Protein AF-A0A351HX35-F1 (afdb_monomer_lite)

Structure (mmCIF, N/CA/C/O backbone):
data_AF-A0A351HX35-F1
#
_entry.id   AF-A0A351HX35-F1
#
loop_
_atom_site.group_PDB
_atom_site.id
_atom_site.type_symbol
_atom_site.label_atom_id
_atom_site.label_alt_id
_atom_site.label_comp_id
_atom_site.label_asym_id
_atom_site.label_entity_id
_atom_site.label_seq_id
_atom_site.pdbx_PDB_ins_code
_atom_site.Cartn_x
_atom_site.Cartn_y
_atom_site.Cartn_z
_atom_site.occupancy
_atom_site.B_iso_or_equiv
_atom_site.auth_seq_id
_atom_site.auth_comp_id
_atom_site.auth_asym_id
_atom_site.auth_atom_id
_atom_site.pdbx_PDB_model_num
ATOM 1 N N . MET A 1 1 ? 4.778 0.823 -25.248 1.00 73.12 1 MET A N 1
ATOM 2 C CA . MET A 1 1 ? 5.928 1.744 -25.411 1.00 73.12 1 MET A CA 1
ATOM 3 C C . MET A 1 1 ? 7.270 1.028 -25.235 1.00 73.12 1 MET A C 1
ATOM 5 O O . MET A 1 1 ? 8.019 0.997 -26.198 1.00 73.12 1 MET A O 1
ATOM 9 N N . MET A 1 2 ? 7.554 0.370 -24.099 1.00 76.44 2 MET A N 1
ATOM 10 C 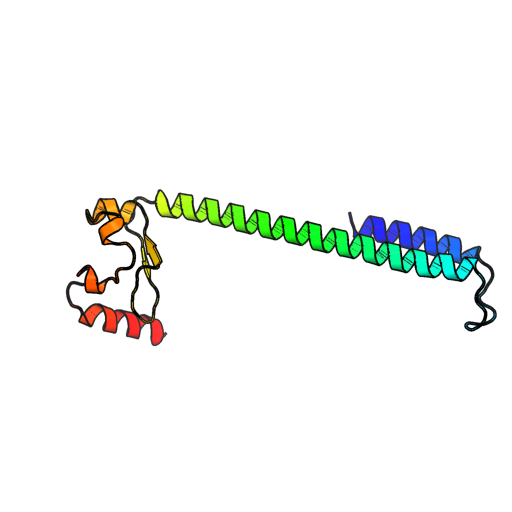CA . MET A 1 2 ? 8.819 -0.371 -23.884 1.00 76.44 2 MET A CA 1
ATOM 11 C C . MET A 1 2 ? 9.100 -1.453 -24.940 1.00 76.44 2 MET A C 1
ATOM 13 O O . MET A 1 2 ? 10.178 -1.472 -25.523 1.00 76.44 2 MET A O 1
ATOM 17 N N . TYR A 1 3 ? 8.114 -2.306 -25.239 1.00 80.50 3 TYR A N 1
ATOM 18 C CA . TYR A 1 3 ? 8.262 -3.337 -26.271 1.00 80.50 3 TYR A CA 1
ATOM 19 C C . TYR A 1 3 ? 8.566 -2.746 -27.653 1.00 80.50 3 TYR A C 1
ATOM 21 O O . TYR A 1 3 ? 9.386 -3.294 -28.371 1.00 80.50 3 TYR A O 1
ATOM 29 N N . ALA A 1 4 ? 7.997 -1.584 -27.993 1.00 84.19 4 ALA A N 1
ATOM 30 C CA . ALA A 1 4 ? 8.286 -0.911 -29.258 1.00 84.19 4 ALA A CA 1
ATOM 31 C C . ALA A 1 4 ? 9.738 -0.405 -29.317 1.00 84.19 4 ALA A C 1
ATOM 33 O O . ALA A 1 4 ? 10.414 -0.611 -30.319 1.00 84.19 4 ALA A O 1
ATOM 34 N N . VAL A 1 5 ? 10.247 0.184 -28.228 1.00 83.56 5 VAL A N 1
ATOM 35 C CA . VAL A 1 5 ? 11.653 0.618 -28.124 1.00 83.56 5 VAL A CA 1
ATOM 36 C C . VAL A 1 5 ? 12.605 -0.577 -28.248 1.00 83.56 5 VAL A C 1
ATOM 38 O O . VAL A 1 5 ? 13.587 -0.510 -28.986 1.00 83.56 5 VAL A O 1
ATOM 41 N N . MET A 1 6 ? 12.277 -1.696 -27.599 1.00 83.88 6 MET A N 1
ATOM 42 C CA . MET A 1 6 ? 13.040 -2.945 -27.690 1.00 83.88 6 MET A CA 1
ATOM 43 C C . MET A 1 6 ? 13.024 -3.547 -29.096 1.00 83.88 6 MET A C 1
ATOM 45 O O . MET A 1 6 ? 14.070 -3.967 -29.592 1.00 83.88 6 MET A O 1
ATOM 49 N N . SER A 1 7 ? 11.865 -3.567 -29.757 1.00 83.25 7 SER A N 1
ATOM 50 C CA . SER A 1 7 ? 11.720 -4.067 -31.126 1.00 83.25 7 SER A CA 1
ATOM 51 C C . SER A 1 7 ? 12.486 -3.210 -32.130 1.00 83.25 7 SER A C 1
ATOM 53 O O . SER A 1 7 ? 13.161 -3.759 -32.997 1.00 83.25 7 SER A O 1
ATOM 55 N N . VAL A 1 8 ? 12.451 -1.880 -31.988 1.00 86.88 8 VAL A N 1
ATOM 56 C CA . VAL A 1 8 ? 13.214 -0.956 -32.842 1.00 86.88 8 VAL A CA 1
ATOM 57 C C . VAL A 1 8 ? 14.719 -1.140 -32.636 1.00 86.88 8 VAL A C 1
ATOM 59 O O . VAL A 1 8 ? 15.449 -1.303 -33.612 1.00 86.88 8 VAL A O 1
ATOM 62 N N . PHE A 1 9 ? 15.190 -1.190 -31.386 1.00 85.81 9 PHE A N 1
ATOM 63 C CA . PHE A 1 9 ? 16.608 -1.407 -31.084 1.00 85.81 9 PHE A CA 1
ATOM 64 C C . PHE A 1 9 ? 17.103 -2.773 -31.584 1.00 85.81 9 PHE A C 1
ATOM 66 O O . PHE A 1 9 ? 18.150 -2.866 -32.225 1.00 85.81 9 PHE A O 1
ATOM 73 N N . SER A 1 10 ? 16.325 -3.834 -31.352 1.00 81.94 10 SER A N 1
ATOM 74 C CA . SER A 1 10 ? 16.653 -5.193 -31.801 1.00 81.94 10 SER A CA 1
ATOM 75 C C . SER A 1 10 ? 16.649 -5.316 -33.324 1.00 81.94 10 SER A C 1
ATOM 77 O O . SER A 1 10 ? 17.526 -5.974 -33.880 1.00 81.94 10 SER A O 1
ATOM 79 N N . GLY A 1 11 ? 15.707 -4.650 -34.000 1.00 85.62 11 GLY A N 1
ATOM 80 C CA . GLY A 1 11 ? 15.644 -4.580 -35.459 1.00 85.62 11 GLY A CA 1
ATOM 81 C C . GLY A 1 11 ? 16.842 -3.841 -36.054 1.00 85.62 11 GLY A C 1
ATOM 82 O O . GLY A 1 11 ? 17.495 -4.360 -36.957 1.00 85.62 11 GLY A O 1
ATOM 83 N N . PHE A 1 12 ? 17.203 -2.683 -35.494 1.00 85.44 12 PHE A N 1
ATOM 84 C CA . PHE A 1 12 ? 18.394 -1.940 -35.911 1.00 85.44 12 PHE A CA 1
ATOM 85 C C . PHE A 1 12 ? 19.673 -2.763 -35.717 1.00 85.44 12 PHE A C 1
ATOM 87 O O . PHE A 1 12 ? 20.502 -2.857 -36.622 1.00 85.44 12 PHE A O 1
ATOM 94 N N . ARG A 1 13 ? 19.807 -3.440 -34.570 1.00 82.12 13 ARG A N 1
ATOM 95 C CA . ARG A 1 13 ? 20.937 -4.335 -34.291 1.00 82.12 13 ARG A CA 1
ATOM 96 C C . ARG A 1 13 ? 21.001 -5.510 -35.270 1.00 82.12 13 ARG A C 1
ATOM 98 O O . ARG A 1 13 ? 22.091 -5.875 -35.696 1.00 82.12 13 ARG A O 1
ATOM 105 N N . ALA A 1 14 ? 19.862 -6.109 -35.618 1.00 82.62 14 ALA A N 1
ATOM 106 C CA . ALA A 1 14 ? 19.800 -7.217 -36.570 1.00 82.62 14 ALA A CA 1
ATOM 107 C C . ALA A 1 14 ? 20.251 -6.783 -37.972 1.00 82.62 14 ALA A C 1
ATOM 109 O O . ALA A 1 14 ? 21.058 -7.473 -38.588 1.00 82.62 14 ALA A O 1
ATOM 110 N N . ILE A 1 15 ? 19.806 -5.609 -38.433 1.00 84.94 15 ILE A N 1
ATOM 111 C CA . ILE A 1 15 ? 20.263 -5.010 -39.694 1.00 84.94 15 ILE A CA 1
ATOM 112 C C . ILE A 1 15 ? 21.773 -4.769 -39.640 1.00 84.94 15 ILE A C 1
ATOM 114 O O . ILE A 1 15 ? 22.499 -5.193 -40.531 1.00 84.94 15 ILE A O 1
ATOM 118 N N . PHE A 1 16 ? 22.268 -4.154 -38.568 1.00 77.56 16 PHE A N 1
ATOM 119 C CA . PHE A 1 16 ? 23.693 -3.888 -38.387 1.00 77.56 16 PHE A CA 1
ATOM 120 C C . PHE A 1 16 ? 24.547 -5.165 -38.376 1.00 77.56 16 PHE A C 1
ATOM 122 O O . PHE A 1 16 ? 25.630 -5.193 -38.958 1.00 77.56 16 PHE A O 1
ATOM 129 N N . ALA A 1 17 ? 24.048 -6.244 -37.768 1.00 75.81 17 ALA A N 1
ATOM 130 C CA . ALA A 1 17 ? 24.725 -7.535 -37.745 1.00 75.81 17 ALA A CA 1
ATOM 131 C C . ALA A 1 17 ? 24.881 -8.147 -39.150 1.00 75.81 17 ALA A C 1
ATOM 133 O O . ALA A 1 17 ? 25.908 -8.769 -39.412 1.00 75.81 17 ALA A O 1
ATOM 134 N N . LEU A 1 18 ? 23.925 -7.926 -40.064 1.00 80.06 18 LEU A N 1
ATOM 135 C CA . LEU A 1 18 ? 24.008 -8.400 -41.456 1.00 80.06 18 LEU A CA 1
ATOM 136 C C . LEU A 1 18 ? 25.134 -7.724 -42.252 1.00 80.06 18 LEU A C 1
ATOM 138 O O . LEU A 1 18 ? 25.690 -8.339 -43.157 1.00 80.06 18 LEU A O 1
ATOM 142 N N . PHE A 1 19 ? 25.475 -6.477 -41.916 1.00 78.00 19 PHE A N 1
ATOM 143 C CA . PHE A 1 19 ? 26.569 -5.733 -42.551 1.00 78.00 19 PHE A CA 1
ATOM 144 C C . PHE A 1 19 ? 27.914 -5.902 -41.832 1.00 78.00 19 PHE A C 1
ATOM 146 O O . PHE A 1 19 ? 28.950 -5.493 -42.355 1.00 78.00 19 PHE A O 1
ATOM 153 N N . SER A 1 20 ? 27.917 -6.491 -40.634 1.00 72.56 20 SER A N 1
ATOM 154 C CA . SER A 1 20 ? 29.143 -6.781 -39.893 1.00 72.56 20 SER A CA 1
ATOM 155 C C . SER A 1 20 ? 29.821 -8.046 -40.424 1.00 72.56 20 SER A C 1
ATOM 157 O O . SER A 1 20 ? 29.150 -9.006 -40.802 1.00 72.56 20 SER A O 1
ATOM 159 N N . ALA A 1 21 ? 31.159 -8.063 -40.450 1.00 74.38 21 ALA A N 1
ATOM 160 C CA . ALA A 1 21 ? 31.904 -9.241 -40.886 1.00 74.38 21 ALA A CA 1
ATOM 161 C C . ALA A 1 21 ? 31.516 -10.477 -40.041 1.00 74.38 21 ALA A C 1
ATOM 163 O O . ALA A 1 21 ? 31.391 -10.349 -38.814 1.00 74.38 21 ALA A O 1
ATOM 164 N N . PRO A 1 22 ? 31.348 -11.665 -40.660 1.00 71.44 22 PRO A N 1
ATOM 165 C CA . PRO A 1 22 ? 30.986 -12.880 -39.940 1.00 71.44 22 PRO A CA 1
ATOM 166 C C . PRO A 1 22 ? 31.991 -13.187 -38.829 1.00 71.44 22 PRO A C 1
ATOM 168 O O . PRO A 1 22 ? 33.192 -12.949 -38.972 1.00 71.44 22 PRO A O 1
ATOM 171 N N . ILE A 1 23 ? 31.510 -13.750 -37.721 1.00 68.75 23 ILE A N 1
ATOM 172 C CA . ILE A 1 23 ? 32.387 -14.228 -36.650 1.00 68.75 23 ILE A CA 1
ATOM 173 C C . ILE A 1 23 ? 33.097 -15.479 -37.170 1.00 68.75 23 ILE A C 1
ATOM 175 O O . ILE A 1 23 ? 32.507 -16.554 -37.227 1.00 68.75 23 ILE A O 1
ATOM 179 N N . SER A 1 24 ? 34.356 -15.330 -37.576 1.00 70.50 24 SER A N 1
ATOM 180 C CA . SER A 1 24 ? 35.186 -16.444 -38.040 1.00 70.50 24 SER A CA 1
ATOM 181 C C . SER A 1 24 ? 35.619 -17.361 -36.894 1.00 70.50 24 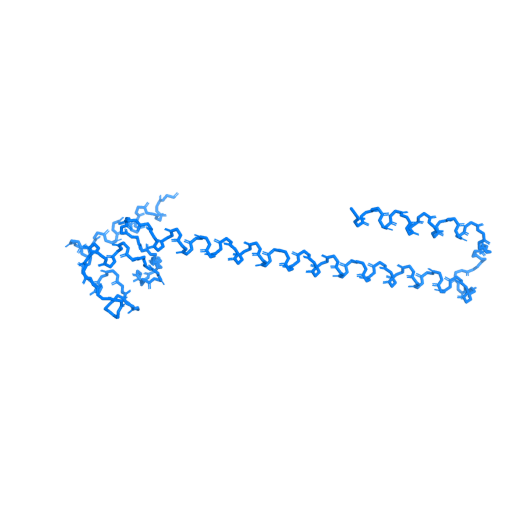SER A C 1
ATOM 183 O O . SER A 1 24 ? 35.755 -18.563 -37.095 1.00 70.50 24 SER A O 1
ATOM 185 N N . ASN A 1 25 ? 35.808 -16.807 -35.691 1.00 74.56 25 ASN A N 1
ATOM 186 C CA . ASN A 1 25 ? 36.123 -17.552 -34.475 1.00 74.56 25 ASN A CA 1
ATOM 187 C C . ASN A 1 25 ? 35.578 -16.834 -33.236 1.00 74.56 25 ASN A C 1
ATOM 189 O O . ASN A 1 25 ? 35.840 -15.649 -33.029 1.00 74.56 25 ASN A O 1
ATOM 193 N N . ALA A 1 26 ? 34.873 -17.567 -32.370 1.00 70.75 26 ALA A N 1
ATOM 194 C CA . ALA A 1 26 ? 34.301 -17.019 -31.135 1.00 70.75 26 ALA A CA 1
ATOM 195 C C . ALA A 1 26 ? 35.368 -16.530 -30.134 1.00 70.75 26 ALA A C 1
ATOM 197 O O . ALA A 1 26 ? 35.088 -15.676 -29.298 1.00 70.75 26 ALA A O 1
ATOM 198 N N . LEU A 1 27 ? 36.593 -17.056 -30.238 1.00 74.81 27 LEU A N 1
ATOM 199 C CA . LEU A 1 27 ? 37.727 -16.722 -29.370 1.00 74.81 27 LEU A CA 1
ATOM 200 C C . LEU A 1 27 ? 38.552 -15.524 -29.873 1.00 74.81 27 LEU A C 1
ATOM 202 O O . LEU A 1 27 ? 39.424 -15.050 -29.152 1.00 74.81 27 LEU A O 1
ATOM 206 N N . THR A 1 28 ? 38.286 -15.014 -31.081 1.00 81.38 28 THR A N 1
ATOM 207 C CA . THR A 1 28 ? 38.993 -13.853 -31.655 1.00 81.38 28 THR A CA 1
ATOM 208 C C . THR A 1 28 ? 38.013 -12.823 -32.228 1.00 81.38 28 THR A C 1
ATOM 210 O O . THR A 1 28 ? 38.040 -12.548 -33.432 1.00 81.38 28 THR A O 1
ATOM 213 N N . PRO A 1 29 ? 37.106 -12.265 -31.403 1.00 79.00 29 PRO A N 1
ATOM 214 C CA . PRO A 1 29 ? 36.172 -11.253 -31.870 1.00 79.00 29 PRO A CA 1
ATOM 215 C C . PRO A 1 29 ? 36.900 -9.953 -32.224 1.00 79.00 29 PRO A C 1
ATOM 217 O O . PRO A 1 29 ? 37.875 -9.554 -31.584 1.00 79.00 29 PRO A O 1
ATOM 220 N N . THR A 1 30 ? 36.388 -9.250 -33.229 1.00 83.94 30 THR A N 1
ATOM 221 C CA . THR A 1 30 ? 36.849 -7.892 -33.539 1.00 83.94 30 THR A CA 1
ATOM 222 C C . THR A 1 30 ? 36.346 -6.904 -32.489 1.00 83.94 30 THR A C 1
ATOM 224 O O . THR A 1 30 ? 35.274 -7.082 -31.908 1.00 83.94 30 THR A O 1
ATOM 227 N N . ILE A 1 31 ? 37.079 -5.806 -32.287 1.00 82.31 31 ILE A N 1
ATOM 228 C CA . ILE A 1 31 ? 36.680 -4.715 -31.380 1.00 82.31 31 ILE A CA 1
ATOM 229 C C . ILE A 1 31 ? 35.245 -4.247 -31.677 1.00 82.31 31 ILE A C 1
ATOM 231 O O . ILE A 1 31 ? 34.445 -4.046 -30.767 1.00 82.31 31 ILE A O 1
ATOM 235 N N . PHE A 1 32 ? 34.887 -4.159 -32.957 1.00 78.31 32 PHE A N 1
ATOM 236 C CA . PHE A 1 32 ? 33.551 -3.780 -33.407 1.00 78.31 32 PHE A CA 1
ATOM 237 C C . PHE A 1 32 ? 32.449 -4.749 -32.944 1.00 78.31 32 PHE A C 1
ATOM 239 O O . PHE A 1 32 ? 31.395 -4.314 -32.481 1.00 78.31 32 PHE A O 1
ATOM 246 N N . GLN A 1 33 ? 32.701 -6.059 -33.012 1.00 78.19 33 GLN A N 1
ATOM 247 C CA . GLN A 1 33 ? 31.774 -7.079 -32.514 1.00 78.19 33 GLN A CA 1
ATOM 248 C C . GLN A 1 33 ? 31.623 -6.983 -30.991 1.00 78.19 33 GLN A C 1
ATOM 250 O O . GLN A 1 33 ? 30.498 -6.997 -30.497 1.00 78.19 33 GLN A O 1
ATOM 255 N N . ILE A 1 34 ? 32.725 -6.799 -30.252 1.00 83.12 34 ILE A N 1
ATOM 256 C CA . ILE A 1 34 ? 32.693 -6.620 -28.790 1.00 83.12 34 ILE A CA 1
ATOM 257 C C . ILE A 1 34 ? 31.816 -5.419 -28.413 1.00 83.12 34 ILE A C 1
ATOM 259 O O . ILE A 1 34 ? 30.930 -5.550 -27.570 1.00 83.12 34 ILE A O 1
ATOM 263 N N . PHE A 1 35 ? 32.006 -4.266 -29.061 1.00 82.69 35 PHE A N 1
ATOM 264 C CA . PHE A 1 35 ? 31.180 -3.081 -28.808 1.00 82.69 35 PHE A CA 1
ATOM 265 C C . PHE A 1 35 ? 29.705 -3.306 -29.151 1.00 82.69 35 PHE A C 1
ATOM 267 O O . PHE A 1 35 ? 28.835 -2.903 -28.380 1.00 82.69 35 PHE A O 1
ATOM 274 N N . SER A 1 36 ? 29.411 -3.976 -30.269 1.00 79.31 36 SER A N 1
ATOM 275 C CA . SER A 1 36 ? 28.035 -4.281 -30.674 1.00 79.31 36 SER A CA 1
ATOM 276 C C . SER A 1 36 ? 27.316 -5.180 -29.658 1.00 79.31 36 SER A C 1
ATOM 278 O O . SER A 1 36 ? 26.168 -4.908 -29.296 1.00 79.31 36 SER A O 1
ATOM 280 N N . PHE A 1 37 ? 27.992 -6.213 -29.143 1.00 80.88 37 PHE A N 1
ATOM 281 C CA . PHE A 1 37 ? 27.427 -7.098 -28.123 1.00 80.88 37 PHE A CA 1
ATOM 282 C C . PHE A 1 37 ? 27.276 -6.391 -26.775 1.00 80.88 37 PHE A C 1
ATOM 284 O O . PHE A 1 37 ? 26.172 -6.338 -26.233 1.00 80.88 37 PHE A O 1
ATOM 291 N N . SER A 1 38 ? 28.349 -5.795 -26.254 1.00 86.50 38 SER A N 1
ATOM 292 C CA . SER A 1 38 ? 28.339 -5.130 -24.945 1.00 86.50 38 SER A CA 1
ATOM 293 C C . SER A 1 38 ? 27.367 -3.951 -24.901 1.00 86.50 38 SER A C 1
ATOM 295 O O . SER A 1 38 ? 26.640 -3.792 -23.923 1.00 86.50 38 SER A O 1
ATOM 297 N N . GLY A 1 39 ? 27.277 -3.164 -25.977 1.00 84.12 39 GLY A N 1
ATOM 298 C CA . GLY A 1 39 ? 26.317 -2.066 -26.083 1.00 84.12 39 GLY A CA 1
ATOM 299 C C . GLY A 1 39 ? 24.865 -2.545 -26.012 1.00 84.12 39 GLY A C 1
ATOM 300 O O . GLY A 1 39 ? 24.047 -1.924 -25.337 1.00 84.12 39 GLY A O 1
ATOM 301 N N . ALA A 1 40 ? 24.548 -3.686 -26.634 1.00 82.25 40 ALA A N 1
ATOM 302 C CA . ALA A 1 40 ? 23.216 -4.280 -26.549 1.00 82.25 40 ALA A CA 1
ATOM 303 C C . ALA A 1 40 ? 22.880 -4.772 -25.136 1.00 82.25 40 ALA A C 1
ATOM 305 O O . ALA A 1 40 ? 21.752 -4.574 -24.681 1.00 82.25 40 ALA A O 1
ATOM 306 N N . PHE A 1 41 ? 23.840 -5.365 -24.425 1.00 87.44 41 PHE A N 1
ATOM 307 C CA . PHE A 1 41 ? 23.651 -5.745 -23.023 1.00 87.44 41 PHE A CA 1
ATOM 308 C C . PHE A 1 41 ? 23.412 -4.523 -22.135 1.00 87.44 41 PHE A C 1
ATOM 310 O O . PHE A 1 41 ? 22.435 -4.499 -21.389 1.00 87.44 41 PHE A O 1
ATOM 317 N N . ILE A 1 42 ? 24.243 -3.485 -22.262 1.00 90.81 42 ILE A N 1
ATOM 318 C CA . ILE A 1 42 ? 24.109 -2.244 -21.486 1.00 90.81 42 ILE A CA 1
ATOM 319 C C . ILE A 1 42 ? 22.750 -1.590 -21.745 1.00 90.81 42 ILE A C 1
ATOM 321 O O . ILE A 1 42 ? 22.049 -1.235 -20.800 1.00 90.81 42 ILE A O 1
ATOM 325 N N . PHE A 1 43 ? 22.341 -1.483 -23.011 1.00 88.25 43 PHE A N 1
ATOM 326 C CA . PHE A 1 43 ? 21.041 -0.923 -23.371 1.00 88.25 43 PHE A CA 1
ATOM 327 C C . PHE A 1 43 ? 19.883 -1.702 -22.734 1.00 88.25 43 PHE A C 1
ATOM 329 O O . PHE A 1 43 ? 18.989 -1.101 -22.135 1.00 88.25 43 PHE A O 1
ATOM 336 N N . ASN A 1 44 ? 19.918 -3.038 -22.806 1.00 86.81 44 ASN A N 1
ATOM 337 C CA . ASN A 1 44 ? 18.896 -3.878 -22.183 1.00 86.81 44 ASN A CA 1
ATOM 338 C C . ASN A 1 44 ? 18.842 -3.689 -20.664 1.00 86.81 44 ASN A C 1
ATOM 340 O O . ASN A 1 44 ? 17.748 -3.579 -20.109 1.00 86.81 44 ASN A O 1
ATOM 344 N N . ILE A 1 45 ? 20.000 -3.611 -20.001 1.00 91.94 45 ILE A N 1
ATOM 345 C CA . ILE A 1 45 ? 20.084 -3.386 -18.553 1.00 91.94 45 ILE A CA 1
ATOM 346 C C . ILE A 1 45 ? 19.463 -2.037 -18.186 1.00 91.94 45 ILE A C 1
ATOM 348 O O . ILE A 1 45 ? 18.612 -1.993 -17.301 1.00 91.94 45 ILE A O 1
ATOM 352 N N . ILE A 1 46 ? 19.830 -0.959 -18.888 1.00 92.62 46 ILE A N 1
ATOM 353 C CA . ILE A 1 46 ? 19.308 0.389 -18.621 1.00 92.62 46 ILE A CA 1
ATOM 354 C C . ILE A 1 46 ? 17.788 0.407 -18.757 1.00 92.62 46 ILE A C 1
ATOM 356 O O . ILE A 1 46 ? 17.096 0.815 -17.828 1.00 92.62 46 ILE A O 1
ATOM 360 N N . VAL A 1 47 ? 17.255 -0.075 -19.881 1.00 89.75 47 VAL A N 1
ATOM 361 C CA . VAL A 1 47 ? 15.806 -0.042 -20.119 1.00 89.75 47 VAL A CA 1
ATOM 362 C C . VAL A 1 47 ? 15.057 -0.901 -19.104 1.00 89.75 47 VAL A C 1
ATOM 364 O O . VAL A 1 47 ? 14.025 -0.473 -18.589 1.00 89.75 47 VAL A O 1
ATOM 367 N N . THR A 1 48 ? 15.579 -2.088 -18.786 1.00 91.25 48 THR A N 1
ATOM 368 C CA . THR A 1 48 ? 14.969 -2.972 -17.785 1.00 91.25 48 THR A CA 1
ATOM 369 C C . THR A 1 48 ? 14.949 -2.300 -16.417 1.00 91.25 48 THR A C 1
ATOM 371 O O . THR A 1 48 ? 13.912 -2.278 -15.758 1.00 91.25 48 THR A O 1
ATOM 374 N N . PHE A 1 49 ? 16.060 -1.690 -16.006 1.00 94.81 49 PHE A N 1
ATOM 375 C CA . PHE A 1 49 ? 16.155 -1.009 -14.721 1.00 94.81 49 PHE A CA 1
ATOM 376 C C . PHE A 1 49 ? 15.222 0.205 -14.645 1.00 94.81 49 PHE A C 1
ATOM 378 O O . PHE A 1 49 ? 14.458 0.333 -13.690 1.00 94.81 49 PHE A O 1
ATOM 385 N N . THR A 1 50 ? 15.203 1.055 -15.677 1.00 93.12 50 THR A N 1
ATOM 386 C CA . THR A 1 50 ? 14.276 2.193 -15.758 1.00 93.12 50 THR A CA 1
ATOM 387 C C . THR A 1 50 ? 12.823 1.735 -15.684 1.00 93.12 50 THR A C 1
ATOM 389 O O . THR A 1 50 ? 12.017 2.356 -14.993 1.00 93.12 50 THR A O 1
ATOM 392 N N . PHE A 1 51 ? 12.477 0.634 -16.353 1.00 90.44 51 PHE A N 1
ATOM 393 C CA . PHE A 1 51 ? 11.131 0.077 -16.290 1.00 90.44 51 PHE A CA 1
ATOM 394 C C . PHE A 1 51 ? 10.777 -0.413 -14.886 1.00 90.44 51 PHE A C 1
ATOM 396 O O . PHE A 1 51 ? 9.690 -0.106 -14.400 1.00 90.44 51 PHE A O 1
ATOM 403 N N . ILE A 1 52 ? 11.678 -1.138 -14.221 1.00 95.25 52 ILE A N 1
ATOM 404 C CA . ILE A 1 52 ? 11.459 -1.614 -12.850 1.00 95.25 52 ILE A CA 1
ATOM 405 C C . ILE A 1 52 ? 11.209 -0.430 -11.914 1.00 95.25 52 ILE A C 1
ATOM 407 O O . ILE A 1 52 ? 10.196 -0.418 -11.219 1.00 95.25 52 ILE A O 1
ATOM 411 N N . VAL A 1 53 ? 12.078 0.585 -11.946 1.00 96.19 53 VAL A N 1
ATOM 412 C CA . VAL A 1 53 ? 11.940 1.784 -11.104 1.00 96.19 53 VAL A CA 1
ATOM 413 C C . VAL A 1 53 ? 10.620 2.498 -11.390 1.00 96.19 53 VAL A C 1
ATOM 415 O O . VAL A 1 53 ? 9.865 2.778 -10.467 1.00 96.19 53 VAL A O 1
ATOM 418 N N . MET A 1 54 ? 10.281 2.721 -12.661 1.00 94.44 54 MET A N 1
ATOM 419 C CA . MET A 1 54 ? 9.033 3.387 -13.043 1.00 94.44 54 MET A CA 1
ATOM 420 C C . MET A 1 54 ? 7.786 2.634 -12.554 1.00 94.44 54 MET A C 1
ATOM 422 O O . MET A 1 54 ? 6.845 3.260 -12.067 1.00 94.44 54 MET A O 1
ATOM 426 N N . ASN A 1 55 ? 7.758 1.302 -12.664 1.00 94.31 55 ASN A N 1
ATOM 427 C CA . ASN A 1 55 ? 6.639 0.517 -12.137 1.00 94.31 55 ASN A CA 1
ATOM 428 C C . ASN A 1 55 ? 6.599 0.549 -10.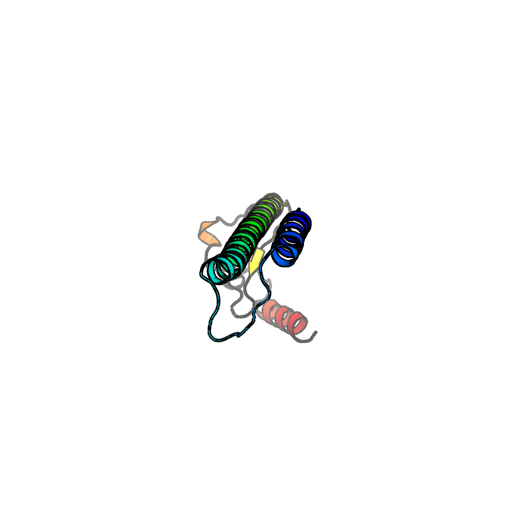611 1.00 94.31 55 ASN A C 1
ATOM 430 O O . ASN A 1 55 ? 5.514 0.647 -10.048 1.00 94.31 55 ASN A O 1
ATOM 434 N N . ASN A 1 56 ? 7.753 0.490 -9.946 1.00 95.50 56 ASN A N 1
ATOM 435 C CA . ASN A 1 56 ? 7.828 0.561 -8.492 1.00 95.50 56 ASN A CA 1
ATOM 436 C C . ASN A 1 56 ? 7.284 1.890 -7.953 1.00 95.50 56 ASN A C 1
ATOM 438 O O . ASN A 1 56 ? 6.475 1.893 -7.026 1.00 95.50 56 ASN A O 1
ATOM 442 N N . GLU A 1 57 ? 7.668 3.008 -8.571 1.00 96.62 57 GLU A N 1
ATOM 443 C CA . GLU A 1 57 ? 7.149 4.335 -8.230 1.00 96.62 57 GLU A CA 1
ATOM 444 C C . GLU A 1 57 ? 5.638 4.421 -8.453 1.00 96.62 57 GLU A C 1
ATOM 446 O O . GLU A 1 57 ? 4.911 4.920 -7.596 1.00 96.62 57 GLU A O 1
ATOM 451 N N . ARG A 1 58 ? 5.141 3.874 -9.570 1.00 96.19 58 ARG A N 1
ATOM 452 C CA . ARG A 1 58 ? 3.704 3.850 -9.858 1.00 96.19 58 ARG A CA 1
ATOM 453 C C . ARG A 1 58 ? 2.925 3.020 -8.839 1.00 96.19 58 ARG A C 1
ATOM 455 O O . ARG A 1 58 ? 1.946 3.514 -8.298 1.00 96.19 58 ARG A O 1
ATOM 462 N N . MET A 1 59 ? 3.378 1.803 -8.535 1.00 96.19 59 MET A N 1
ATOM 463 C CA . MET A 1 59 ? 2.749 0.952 -7.516 1.00 96.19 59 MET A CA 1
ATOM 464 C C . MET A 1 59 ? 2.761 1.630 -6.143 1.00 96.19 59 MET A C 1
ATOM 466 O O . MET A 1 59 ? 1.761 1.606 -5.432 1.00 96.19 59 MET A O 1
ATOM 470 N N . SER A 1 60 ? 3.869 2.282 -5.786 1.00 96.44 60 SER A N 1
ATOM 471 C CA . SER A 1 60 ? 3.987 3.019 -4.525 1.00 96.44 60 SER A CA 1
ATOM 472 C C . SER A 1 60 ? 3.036 4.218 -4.471 1.00 96.44 60 SER A C 1
ATOM 474 O O . SER A 1 60 ? 2.429 4.477 -3.431 1.00 96.44 60 SER A O 1
ATOM 476 N N . ALA A 1 61 ? 2.874 4.941 -5.583 1.00 96.81 61 ALA A N 1
ATOM 477 C CA . ALA A 1 61 ? 1.923 6.041 -5.694 1.00 96.81 61 ALA A CA 1
ATOM 478 C C . ALA A 1 61 ? 0.470 5.553 -5.598 1.00 96.81 61 ALA A C 1
ATOM 480 O O . ALA A 1 61 ? -0.299 6.126 -4.830 1.00 96.81 61 ALA A O 1
ATOM 481 N N . ASP A 1 62 ? 0.121 4.470 -6.295 1.00 96.62 62 ASP A N 1
ATOM 482 C CA . ASP A 1 62 ? -1.221 3.878 -6.261 1.00 96.62 62 ASP A CA 1
ATOM 483 C C . ASP A 1 62 ? -1.575 3.397 -4.841 1.00 96.62 62 ASP A C 1
ATOM 485 O O . ASP A 1 62 ? -2.661 3.692 -4.341 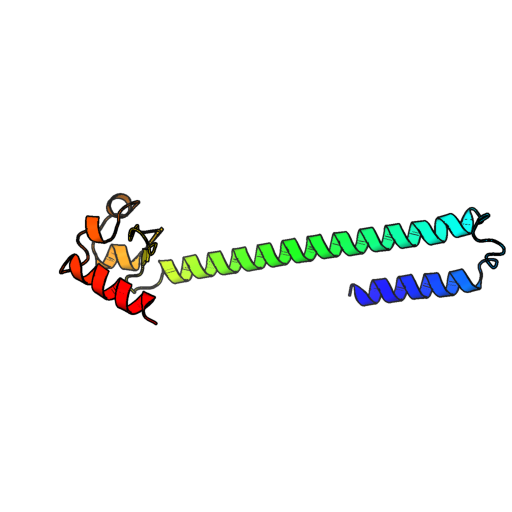1.00 96.62 62 ASP A O 1
ATOM 489 N N . ILE A 1 63 ? -0.640 2.735 -4.142 1.00 97.06 63 ILE A N 1
ATOM 490 C CA . ILE A 1 63 ? -0.806 2.331 -2.734 1.00 97.06 63 ILE A CA 1
ATOM 491 C C . ILE A 1 63 ? -1.022 3.551 -1.837 1.00 97.06 63 ILE A C 1
ATOM 493 O O . ILE A 1 63 ? -1.899 3.531 -0.973 1.00 97.06 63 ILE A O 1
ATOM 497 N N . ARG A 1 64 ? -0.235 4.618 -2.026 1.00 96.62 64 ARG A N 1
ATOM 498 C CA . ARG A 1 64 ? -0.370 5.848 -1.239 1.00 96.62 64 ARG A CA 1
ATOM 499 C C . ARG A 1 64 ? -1.743 6.483 -1.442 1.00 96.62 64 ARG A C 1
ATOM 501 O O . ARG A 1 64 ? -2.420 6.760 -0.459 1.00 96.62 64 ARG A O 1
ATOM 508 N N . THR A 1 65 ? -2.180 6.652 -2.687 1.00 97.38 65 THR A N 1
ATOM 509 C CA . THR A 1 65 ? -3.495 7.224 -2.997 1.00 97.38 65 THR A CA 1
ATOM 510 C C . THR A 1 65 ? -4.631 6.354 -2.462 1.00 97.38 65 THR A C 1
ATOM 512 O O . THR A 1 65 ? -5.564 6.882 -1.863 1.00 97.38 65 THR A O 1
ATOM 515 N N . ALA A 1 66 ? -4.546 5.029 -2.601 1.00 97.00 66 ALA A N 1
ATOM 516 C CA . ALA A 1 66 ? -5.541 4.120 -2.036 1.00 97.00 66 ALA A CA 1
ATOM 517 C C . ALA A 1 66 ? -5.599 4.213 -0.503 1.00 97.00 66 ALA A C 1
ATOM 519 O O . ALA A 1 66 ? -6.686 4.226 0.071 1.00 97.00 66 ALA A O 1
ATOM 520 N N . LYS A 1 67 ? -4.443 4.329 0.165 1.00 96.31 67 LYS A N 1
ATOM 521 C CA . LYS A 1 67 ? -4.368 4.530 1.616 1.00 96.31 67 LYS A CA 1
ATOM 522 C C . LYS A 1 67 ? -5.008 5.853 2.035 1.00 96.31 67 LYS A C 1
ATOM 524 O O . LYS A 1 67 ? -5.810 5.855 2.960 1.00 96.31 67 LYS A O 1
ATOM 529 N N . GLU A 1 68 ? -4.689 6.951 1.357 1.00 96.62 68 GLU A N 1
ATOM 530 C CA . GLU A 1 68 ? -5.266 8.272 1.644 1.00 96.62 68 GLU A CA 1
ATOM 531 C C . GLU A 1 68 ? -6.789 8.268 1.458 1.00 96.62 68 GLU A C 1
ATOM 533 O O . GLU A 1 68 ? -7.522 8.760 2.314 1.00 96.62 68 GLU A O 1
ATOM 538 N N . GLN A 1 69 ? -7.282 7.657 0.378 1.00 96.81 69 GLN A N 1
ATOM 539 C CA . GLN A 1 69 ? -8.717 7.502 0.136 1.00 96.81 69 GLN A CA 1
ATOM 540 C C . GLN A 1 69 ? -9.383 6.636 1.206 1.00 96.81 69 GLN A C 1
ATOM 542 O O . GLN A 1 69 ? -10.441 7.003 1.715 1.00 96.81 69 GLN A O 1
ATOM 547 N N . PHE A 1 70 ? -8.762 5.515 1.583 1.00 95.25 70 PHE A N 1
ATOM 548 C CA . PHE A 1 70 ? -9.249 4.677 2.673 1.00 95.25 70 PHE A CA 1
ATOM 549 C C . PHE A 1 70 ? -9.308 5.455 3.990 1.00 95.25 70 PHE A C 1
ATOM 551 O O . PHE A 1 70 ? -10.340 5.435 4.648 1.00 95.25 70 PHE A O 1
ATOM 558 N N . GLU A 1 71 ? -8.246 6.172 4.364 1.00 94.06 71 GLU A N 1
ATOM 559 C CA . GLU A 1 71 ? -8.204 6.966 5.597 1.00 94.06 71 GLU A CA 1
ATOM 560 C C . GLU A 1 71 ? -9.269 8.065 5.600 1.00 94.06 71 GLU A C 1
ATOM 562 O O . GLU A 1 71 ? -9.903 8.292 6.630 1.00 94.06 71 GLU A O 1
ATOM 567 N N . GLN A 1 72 ? -9.513 8.718 4.463 1.00 94.44 72 GLN A N 1
ATOM 568 C CA . GLN A 1 72 ? -10.583 9.706 4.332 1.00 94.44 72 GLN A CA 1
ATOM 569 C C . GLN A 1 72 ? -11.962 9.070 4.503 1.00 94.44 72 GLN A C 1
ATOM 571 O O . GLN A 1 72 ? -12.737 9.526 5.338 1.00 94.44 72 GLN A O 1
ATOM 576 N N . ILE A 1 73 ? -12.262 8.006 3.752 1.00 95.31 73 ILE A N 1
ATOM 577 C CA . ILE A 1 73 ? -13.560 7.319 3.814 1.00 95.31 73 ILE A CA 1
ATOM 578 C C . ILE A 1 73 ? -13.797 6.762 5.219 1.00 95.31 73 ILE A C 1
ATOM 580 O O . ILE A 1 73 ? -14.862 6.968 5.792 1.00 95.31 73 ILE A O 1
ATOM 584 N N . PHE A 1 74 ? -12.795 6.100 5.797 1.00 95.19 74 PHE A N 1
ATOM 585 C CA . PHE A 1 74 ? -12.866 5.533 7.136 1.00 95.19 74 PHE A CA 1
ATOM 586 C C . PHE A 1 74 ? -13.149 6.616 8.182 1.00 95.19 74 PHE A C 1
ATOM 588 O O . PHE A 1 74 ? -14.082 6.460 8.967 1.00 95.19 74 PHE A O 1
ATOM 595 N N . ASN A 1 75 ? -12.407 7.733 8.160 1.00 93.56 75 ASN A N 1
ATOM 596 C CA . ASN A 1 75 ? -12.561 8.815 9.138 1.00 93.56 75 ASN A CA 1
ATOM 597 C C . ASN A 1 75 ? -13.840 9.638 8.971 1.00 93.56 75 ASN A C 1
ATOM 599 O O . ASN A 1 75 ? -14.367 10.116 9.972 1.00 93.56 75 ASN A O 1
ATOM 603 N N . LEU A 1 76 ? -14.320 9.820 7.739 1.00 91.00 76 LEU A N 1
ATOM 604 C CA . LEU A 1 76 ? -15.527 10.596 7.439 1.00 91.00 76 LEU A CA 1
ATOM 605 C C . LEU A 1 76 ? -16.810 9.760 7.494 1.00 91.00 76 LEU A C 1
ATOM 607 O O . LEU A 1 76 ? -17.899 10.333 7.458 1.00 91.00 76 LEU A O 1
ATOM 611 N N . SER A 1 77 ? -16.700 8.431 7.574 1.00 92.88 77 SER A N 1
ATOM 612 C CA . SER A 1 77 ? -17.862 7.565 7.749 1.00 92.88 77 SER A CA 1
ATOM 613 C C . SER A 1 77 ? -18.606 7.926 9.045 1.00 92.88 77 SER A C 1
ATOM 615 O O . SER A 1 77 ? -17.967 8.031 10.099 1.00 92.88 77 SER A O 1
ATOM 617 N N . PRO A 1 78 ? -19.940 8.110 8.997 1.00 89.38 78 PRO A N 1
ATOM 618 C CA . PRO A 1 78 ? -20.738 8.415 10.182 1.00 89.38 78 PRO A CA 1
ATOM 619 C C . PRO A 1 78 ? -20.847 7.222 11.143 1.00 89.38 78 PRO A C 1
ATOM 621 O O . PRO A 1 78 ? -21.138 7.416 12.321 1.00 89.38 78 PRO A O 1
ATOM 624 N N . ASP A 1 79 ? -20.600 6.003 10.659 1.00 94.50 79 ASP A N 1
ATOM 625 C CA . ASP A 1 79 ? -20.702 4.787 11.459 1.00 94.50 79 ASP A CA 1
ATOM 626 C C . ASP A 1 79 ? -19.505 4.634 12.400 1.00 94.50 79 ASP A C 1
ATOM 628 O O . ASP A 1 79 ? -18.348 4.837 12.015 1.00 94.50 79 ASP A O 1
ATOM 632 N N . ALA A 1 80 ? -19.770 4.203 13.633 1.00 94.19 80 ALA A N 1
ATOM 633 C CA . ALA A 1 80 ? -18.731 3.893 14.604 1.00 94.19 80 ALA A CA 1
ATOM 634 C C . ALA A 1 80 ? -17.919 2.672 14.151 1.00 94.19 80 ALA A C 1
ATOM 636 O O . ALA A 1 80 ? -18.412 1.546 14.175 1.00 94.19 80 ALA A O 1
ATOM 637 N N . SER A 1 81 ? -16.668 2.896 13.741 1.00 94.19 81 SER A N 1
ATOM 638 C CA . SER A 1 81 ? -15.788 1.845 13.225 1.00 94.19 81 SER A CA 1
ATOM 639 C C . SER A 1 81 ? -14.421 1.867 13.899 1.00 94.19 81 SER A C 1
ATOM 641 O O . SER A 1 81 ? -13.792 2.913 14.068 1.00 94.19 81 SER A O 1
ATOM 643 N N . LEU A 1 82 ? -13.931 0.679 14.240 1.00 94.50 82 LEU A N 1
ATOM 644 C CA . LEU A 1 82 ? -12.611 0.461 14.819 1.00 94.50 82 LEU A CA 1
ATOM 645 C C . LEU A 1 82 ? -11.993 -0.822 14.266 1.00 94.50 82 LEU A C 1
ATOM 647 O O . LEU A 1 82 ? -12.691 -1.730 13.820 1.00 94.50 82 LEU A O 1
ATOM 651 N N . ILE A 1 83 ? -10.670 -0.893 14.306 1.00 94.00 83 ILE A N 1
ATOM 652 C CA . ILE A 1 83 ? -9.875 -2.040 13.886 1.00 94.00 83 ILE A CA 1
ATOM 653 C C . ILE A 1 83 ? -9.084 -2.498 15.101 1.00 94.00 83 ILE A C 1
ATOM 655 O O . ILE A 1 83 ? -8.328 -1.720 15.681 1.00 94.00 83 ILE A O 1
ATOM 659 N N . THR A 1 84 ? -9.225 -3.766 15.473 1.00 93.25 84 THR A N 1
ATOM 660 C CA . THR A 1 84 ? -8.469 -4.385 16.567 1.00 93.25 84 THR A CA 1
ATOM 661 C C . THR A 1 84 ? -7.618 -5.527 16.057 1.00 93.25 84 THR A C 1
ATOM 663 O O . THR A 1 84 ? -7.977 -6.193 15.086 1.00 93.25 84 THR A O 1
ATOM 666 N N . ASN A 1 85 ? -6.516 -5.817 16.743 1.00 91.62 85 ASN A N 1
ATOM 667 C CA . ASN A 1 85 ? -5.841 -7.086 16.512 1.00 91.62 85 ASN A CA 1
ATOM 668 C C . ASN A 1 85 ? -6.672 -8.248 17.089 1.00 91.62 85 ASN A C 1
ATOM 670 O O . ASN A 1 85 ? -7.427 -8.092 18.052 1.00 91.62 85 ASN A O 1
ATOM 674 N N . LEU A 1 86 ? -6.514 -9.433 16.505 1.00 89.25 86 LEU A N 1
ATOM 675 C CA . LEU A 1 86 ? -7.199 -10.633 16.979 1.00 89.25 86 LEU A CA 1
ATOM 676 C C . LEU A 1 86 ? -6.671 -11.126 18.347 1.00 89.25 86 LEU A C 1
ATOM 678 O O . LEU A 1 86 ? -7.493 -11.377 19.230 1.00 89.25 86 LEU A O 1
ATOM 682 N N . PRO A 1 87 ? -5.341 -11.226 18.590 1.00 87.00 87 PRO A N 1
ATOM 683 C CA . PRO A 1 87 ? -4.825 -11.914 19.776 1.00 87.00 87 PRO A CA 1
ATOM 684 C C . PRO A 1 87 ? -5.241 -11.269 21.101 1.00 87.00 87 PRO A C 1
ATOM 686 O O . PRO A 1 87 ? -5.805 -11.938 21.965 1.00 87.00 87 PRO A O 1
ATOM 689 N N . ASN A 1 88 ? -5.009 -9.963 21.265 1.00 86.06 88 ASN A N 1
ATOM 690 C CA . ASN A 1 88 ? -5.254 -9.267 22.532 1.00 86.06 88 ASN A CA 1
ATOM 691 C C . ASN A 1 88 ? -6.363 -8.207 22.450 1.00 86.06 88 ASN A C 1
ATOM 693 O O . ASN A 1 88 ? -6.677 -7.580 23.456 1.00 86.06 88 ASN A O 1
ATOM 697 N N . GLY A 1 89 ? -7.008 -8.037 21.289 1.00 90.00 89 GLY A N 1
ATOM 698 C CA . GLY A 1 89 ? -8.112 -7.090 21.129 1.00 90.00 89 GLY A CA 1
ATOM 699 C C . GLY A 1 89 ? -7.681 -5.634 21.289 1.00 90.00 89 GLY A C 1
ATOM 700 O O . GLY A 1 89 ? -8.528 -4.786 21.573 1.00 90.00 89 GLY A O 1
ATOM 701 N N . LYS A 1 90 ? -6.380 -5.342 21.154 1.00 93.00 90 LYS A N 1
ATOM 702 C CA . LYS A 1 90 ? -5.862 -3.976 21.209 1.00 93.00 90 LYS A CA 1
ATOM 703 C C . LYS A 1 90 ? -6.340 -3.220 19.980 1.00 93.00 90 LYS A C 1
ATOM 705 O O . LYS A 1 90 ? -6.254 -3.731 18.859 1.00 93.00 90 LYS A O 1
ATOM 710 N N . ILE A 1 91 ? -6.829 -2.011 20.206 1.00 94.88 91 ILE A N 1
ATOM 711 C CA . ILE A 1 91 ? -7.288 -1.117 19.156 1.00 94.88 91 ILE A CA 1
ATOM 712 C C . ILE A 1 91 ? -6.063 -0.653 18.364 1.00 94.88 91 ILE A C 1
ATOM 714 O O . ILE A 1 91 ? -5.111 -0.100 18.914 1.00 94.88 91 ILE A O 1
ATOM 718 N N . ILE A 1 92 ? -6.079 -0.948 17.068 1.00 94.25 92 ILE A N 1
ATOM 719 C CA . ILE A 1 92 ? -5.067 -0.544 16.089 1.00 94.25 92 ILE A CA 1
ATOM 720 C C . ILE A 1 92 ? -5.458 0.803 15.478 1.00 94.25 92 ILE A C 1
ATOM 722 O O . ILE A 1 92 ? -4.595 1.644 15.249 1.00 94.25 92 ILE A O 1
ATOM 726 N N . ASN A 1 93 ? -6.745 0.995 15.179 1.00 94.38 93 ASN A N 1
ATOM 727 C CA . ASN A 1 93 ? -7.261 2.211 14.555 1.00 94.38 93 ASN A CA 1
ATOM 728 C C . ASN A 1 93 ? -8.749 2.403 14.888 1.00 94.38 93 ASN A C 1
ATOM 730 O O . ASN A 1 93 ? -9.447 1.436 15.181 1.00 94.38 93 ASN A O 1
ATOM 734 N N . PHE A 1 94 ? -9.235 3.636 14.830 1.00 95.19 94 PHE A N 1
ATOM 735 C CA . PHE A 1 94 ? -10.622 4.022 15.080 1.00 95.19 94 PHE A CA 1
ATOM 736 C C . PHE A 1 94 ? -10.938 5.305 14.312 1.00 95.19 94 PHE A C 1
ATOM 738 O O . PHE A 1 94 ? -10.068 6.163 14.146 1.00 95.19 94 PHE A O 1
ATOM 745 N N . ASN A 1 95 ? -12.172 5.428 13.825 1.00 95.94 95 ASN A N 1
ATOM 746 C CA . ASN A 1 95 ? -12.607 6.607 13.085 1.00 95.94 95 ASN A CA 1
ATOM 747 C C . ASN A 1 95 ? -13.235 7.681 13.989 1.00 95.94 95 ASN A C 1
ATOM 749 O O . ASN A 1 95 ? -13.436 7.480 15.188 1.00 95.94 95 ASN A O 1
ATOM 753 N N . LEU A 1 96 ? -13.563 8.840 13.408 1.00 94.50 96 LEU A N 1
ATOM 754 C CA . LEU A 1 96 ? -14.256 9.913 14.131 1.00 94.50 96 LEU A CA 1
ATOM 755 C C . LEU A 1 96 ? -15.682 9.516 14.527 1.00 94.50 96 LEU A C 1
ATOM 757 O O . LEU A 1 96 ? -16.134 9.907 15.600 1.00 94.50 96 LEU A O 1
ATOM 761 N N . GLY A 1 97 ? -16.367 8.710 13.707 1.00 94.94 97 GLY A N 1
ATOM 762 C CA . GLY A 1 97 ? -17.687 8.165 14.033 1.00 94.94 97 GLY A CA 1
ATOM 763 C C . GLY A 1 97 ? -17.695 7.420 15.370 1.00 94.94 97 GLY A C 1
ATOM 764 O O . GLY A 1 97 ? -18.589 7.628 16.184 1.00 94.94 97 GLY A O 1
ATOM 765 N N . PHE A 1 98 ? -16.656 6.630 15.655 1.00 95.25 98 PHE A N 1
ATOM 766 C CA . PHE A 1 98 ? -16.519 5.903 16.916 1.00 95.25 98 PHE A CA 1
ATOM 767 C C . PHE A 1 98 ? -16.403 6.842 18.122 1.00 95.25 98 PHE A C 1
ATOM 769 O O . PHE A 1 98 ? -17.108 6.650 19.113 1.00 95.25 98 PHE A O 1
ATOM 776 N N . LEU A 1 99 ? -15.562 7.876 18.032 1.00 93.94 99 LEU A N 1
ATOM 777 C CA . LEU A 1 99 ? -15.407 8.862 19.108 1.00 93.94 99 LEU A CA 1
ATOM 778 C C . LEU A 1 99 ? -16.706 9.643 19.333 1.00 93.94 99 LEU A C 1
ATOM 780 O O . LEU A 1 99 ? -17.144 9.803 20.466 1.00 93.94 99 LEU A O 1
ATOM 784 N N . ASN A 1 100 ? -17.366 10.065 18.252 1.00 93.62 100 ASN A N 1
ATOM 785 C CA . ASN A 1 100 ? -18.625 10.805 18.326 1.00 93.62 100 ASN A CA 1
ATOM 786 C C . ASN A 1 100 ? -19.769 9.963 18.909 1.00 93.62 100 ASN A C 1
ATOM 788 O O . ASN A 1 100 ? -20.606 10.488 19.636 1.00 93.62 100 ASN A O 1
ATOM 792 N N . PHE A 1 101 ? -19.815 8.668 18.584 1.00 93.00 101 PHE A N 1
ATOM 793 C CA . PHE A 1 101 ? -20.852 7.754 19.058 1.00 93.00 101 PHE A CA 1
ATOM 794 C C . PHE A 1 101 ? -20.654 7.350 20.523 1.00 93.00 101 PHE A C 1
ATOM 796 O O . PHE A 1 101 ? -21.618 7.285 21.279 1.00 93.00 101 PHE A O 1
ATOM 803 N N . THR A 1 102 ? -19.411 7.067 20.924 1.00 92.50 102 THR A N 1
ATOM 804 C CA . THR A 1 102 ? -19.095 6.592 22.283 1.00 92.50 102 THR A CA 1
ATOM 805 C C . THR A 1 102 ? -18.860 7.720 23.284 1.00 92.50 102 THR A C 1
ATOM 807 O O . THR A 1 102 ? -19.066 7.523 24.478 1.00 92.50 102 THR A O 1
ATOM 810 N N . GLY A 1 103 ? -18.435 8.896 22.817 1.00 92.75 103 GLY A N 1
ATOM 811 C CA . GLY A 1 103 ? -18.063 10.036 23.654 1.00 92.75 103 GLY A CA 1
ATOM 812 C C . GLY A 1 103 ? -16.643 9.976 24.226 1.00 92.75 103 GLY A C 1
ATOM 813 O O . GLY A 1 103 ? -16.264 10.896 24.947 1.00 92.75 103 GLY A O 1
ATOM 814 N N . PHE A 1 104 ? -15.855 8.941 23.915 1.00 94.38 104 PHE A N 1
ATOM 815 C CA . PHE A 1 104 ? -14.465 8.849 24.368 1.00 94.38 104 PHE A CA 1
ATOM 816 C C . PHE A 1 104 ? -13.560 9.863 23.665 1.00 94.38 104 PHE A C 1
ATOM 818 O O . PHE A 1 104 ? -13.715 10.149 22.473 1.00 94.38 104 PHE A O 1
ATOM 825 N N . SER A 1 105 ? -12.556 10.361 24.385 1.00 94.44 105 SER A N 1
ATOM 826 C CA . SER A 1 105 ? -11.468 11.130 23.791 1.00 94.44 105 SER A CA 1
ATOM 827 C C . SER A 1 105 ? -10.499 10.217 23.036 1.00 94.44 105 SER A C 1
ATOM 829 O O . SER A 1 105 ? -10.391 9.013 23.282 1.00 94.44 105 SER A O 1
ATOM 831 N N . ARG A 1 106 ? -9.733 10.801 22.111 1.00 93.44 106 ARG A N 1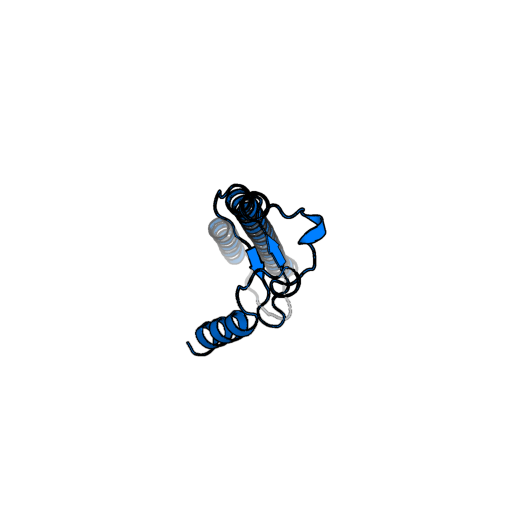
ATOM 832 C CA . ARG A 1 106 ? -8.667 10.074 21.412 1.00 93.44 106 ARG A CA 1
ATOM 833 C C . ARG A 1 106 ? -7.641 9.502 22.396 1.00 93.44 106 ARG A C 1
ATOM 835 O O . ARG A 1 106 ? -7.253 8.351 22.228 1.00 93.44 106 ARG A O 1
ATOM 842 N N . GLU A 1 107 ? -7.234 10.264 23.416 1.00 93.50 107 GLU A N 1
ATOM 843 C CA . GLU A 1 107 ? -6.232 9.810 24.392 1.00 93.50 107 GLU A CA 1
ATOM 844 C C . GLU A 1 107 ? -6.732 8.646 25.257 1.00 93.50 107 GLU A C 1
ATOM 846 O O . GLU A 1 107 ? -5.935 7.801 25.663 1.00 93.50 107 GLU A O 1
ATOM 851 N N . GLU A 1 108 ? -8.038 8.584 25.526 1.00 92.50 108 GLU A N 1
ATOM 852 C CA . GLU A 1 108 ? -8.652 7.492 26.288 1.00 92.50 108 GLU A CA 1
ATOM 853 C C . GLU A 1 108 ? -8.649 6.174 25.511 1.00 92.50 108 GLU A C 1
ATOM 855 O O . GLU A 1 108 ? -8.476 5.110 26.103 1.00 92.50 108 GLU A O 1
ATOM 860 N N . VAL A 1 109 ? -8.815 6.237 24.189 1.00 94.31 109 VAL A N 1
ATOM 861 C CA . VAL A 1 109 ? -8.907 5.062 23.306 1.00 94.31 109 VAL A CA 1
ATOM 862 C C . VAL A 1 109 ? -7.527 4.568 22.880 1.00 94.31 109 VAL A C 1
ATOM 864 O O . VAL A 1 109 ? -7.309 3.370 22.669 1.00 94.31 109 VAL A O 1
ATOM 867 N N . GLU A 1 110 ? -6.577 5.485 22.729 1.00 91.69 110 GLU A N 1
ATOM 868 C CA . GLU A 1 110 ? -5.263 5.183 22.186 1.00 91.69 110 GLU A CA 1
ATOM 869 C C . GLU A 1 110 ? -4.519 4.148 23.043 1.00 91.69 110 GLU A C 1
ATOM 871 O O . GLU A 1 110 ? -4.412 4.244 24.263 1.00 91.69 110 GLU A O 1
ATOM 876 N N . ASN A 1 111 ? -3.990 3.115 22.383 1.00 86.69 111 ASN A N 1
ATOM 877 C CA . ASN A 1 111 ? -3.318 1.976 23.013 1.00 86.69 111 ASN A CA 1
ATOM 878 C C . ASN A 1 111 ? -4.163 1.112 23.969 1.00 86.69 111 ASN A C 1
ATOM 880 O O . ASN A 1 111 ? -3.585 0.225 24.603 1.00 86.69 111 ASN A O 1
ATOM 884 N N . LYS A 1 112 ? -5.485 1.289 24.032 1.00 92.75 112 LYS A N 1
ATOM 885 C CA . LYS A 1 112 ? -6.376 0.429 24.821 1.00 92.75 112 LYS A CA 1
ATOM 886 C C . LYS A 1 112 ? -6.933 -0.741 24.021 1.00 92.75 112 LYS A C 1
ATOM 888 O O . LYS A 1 112 ? -6.927 -0.763 22.790 1.00 92.75 112 LYS A O 1
ATOM 893 N N . SER A 1 113 ? -7.405 -1.746 24.740 1.00 92.31 113 SER A N 1
ATOM 894 C CA . SER A 1 113 ? -8.225 -2.837 24.226 1.00 92.31 113 SER A CA 1
ATOM 895 C C . SER A 1 113 ? -9.709 -2.579 24.471 1.00 92.31 113 SER A C 1
ATOM 897 O O . SER A 1 113 ? -10.095 -1.825 25.363 1.00 92.31 113 SER A O 1
ATOM 899 N N . LEU A 1 114 ? -10.561 -3.265 23.707 1.00 90.56 114 LEU A N 1
ATOM 900 C CA . LEU A 1 114 ? -12.016 -3.191 23.887 1.00 90.56 114 LEU A CA 1
ATOM 901 C C . LEU A 1 114 ? -12.475 -3.601 25.299 1.00 90.56 114 LEU A C 1
ATOM 903 O O . LEU A 1 114 ? -13.485 -3.099 25.785 1.00 90.56 114 LEU A O 1
ATOM 907 N N . LEU A 1 115 ? -11.737 -4.510 25.948 1.00 89.50 115 LEU A N 1
ATOM 908 C CA . LEU A 1 115 ? -12.012 -4.942 27.320 1.00 89.50 115 LEU A CA 1
ATOM 909 C C . LEU A 1 115 ? -11.651 -3.852 28.334 1.00 89.50 115 LEU A C 1
ATOM 911 O O . LEU A 1 115 ? -12.421 -3.610 29.253 1.00 89.50 115 LEU A O 1
ATOM 915 N N . GLU A 1 116 ? -10.520 -3.164 28.153 1.00 89.94 116 GLU A N 1
ATOM 916 C CA . GLU A 1 116 ? -10.120 -2.050 29.026 1.00 89.94 116 GLU A CA 1
ATOM 917 C C . GLU A 1 116 ? -11.077 -0.855 28.931 1.00 89.94 116 GLU A C 1
ATOM 919 O O . GLU A 1 116 ? -11.267 -0.150 29.918 1.00 89.94 116 GLU A O 1
ATOM 924 N N . LEU A 1 117 ? -11.694 -0.646 27.763 1.00 90.94 117 LEU A N 1
ATOM 925 C CA . LEU A 1 117 ? -12.726 0.376 27.557 1.00 90.94 117 LEU A CA 1
ATOM 926 C C . LEU A 1 117 ? -14.132 -0.078 27.982 1.00 90.94 117 LEU A C 1
ATOM 928 O O . LEU A 1 117 ? -15.074 0.699 27.862 1.00 90.94 117 LEU A O 1
ATOM 932 N N . ASN A 1 118 ? -14.288 -1.314 28.472 1.00 89.62 118 ASN A N 1
ATOM 933 C CA . ASN A 1 118 ? -15.572 -1.909 28.861 1.00 89.62 118 ASN A CA 1
ATOM 934 C C . ASN A 1 118 ? -16.655 -1.801 27.766 1.00 89.62 118 ASN A C 1
ATOM 936 O O . ASN A 1 118 ? -17.816 -1.526 28.051 1.00 89.62 118 ASN A O 1
ATOM 940 N N . LEU A 1 119 ? -16.271 -2.013 26.501 1.00 88.19 119 LEU A N 1
ATOM 941 C CA . LEU A 1 119 ? -17.180 -1.892 25.350 1.00 88.19 119 LEU A CA 1
ATOM 942 C C . LEU A 1 119 ? -18.047 -3.135 25.107 1.00 88.19 119 LEU A C 1
ATOM 944 O O . LEU A 1 119 ? -19.020 -3.068 24.361 1.00 88.19 119 LEU A O 1
ATOM 948 N N . TYR A 1 120 ? -17.695 -4.271 25.709 1.00 88.94 120 TYR A N 1
ATOM 949 C CA . TYR A 1 120 ? -18.534 -5.466 25.701 1.00 88.94 120 TYR A CA 1
ATOM 950 C C . TYR A 1 120 ? -19.478 -5.447 26.901 1.00 88.94 120 TYR A C 1
ATOM 952 O O . TYR A 1 120 ? -19.032 -5.190 28.018 1.00 88.94 120 TYR A O 1
ATOM 960 N N . GLU A 1 121 ? -20.749 -5.798 26.686 1.00 86.81 121 GLU A N 1
ATOM 961 C CA . GLU A 1 121 ? -21.718 -5.969 27.776 1.00 86.81 121 GLU A CA 1
ATOM 962 C C . GLU A 1 121 ? -21.248 -7.045 28.765 1.00 86.81 121 GLU A C 1
ATOM 964 O O . GLU A 1 121 ? -21.280 -6.842 29.979 1.00 86.81 121 GLU A O 1
ATOM 969 N N . GLN A 1 122 ? -20.735 -8.168 28.250 1.00 89.56 122 GLN A N 1
ATOM 970 C CA . GLN A 1 122 ? -20.054 -9.182 29.046 1.00 89.56 122 GLN A CA 1
ATOM 971 C C . GLN A 1 122 ? -18.661 -9.460 28.465 1.00 89.56 122 GLN A C 1
ATOM 973 O O . GLN A 1 122 ? -18.545 -9.737 27.271 1.00 89.56 122 GLN A O 1
ATOM 978 N N . PRO A 1 123 ? -17.586 -9.505 29.278 1.00 84.12 123 PRO A N 1
ATOM 979 C CA . PRO A 1 123 ? -16.244 -9.842 28.786 1.00 84.12 123 PRO A CA 1
ATOM 980 C C . PRO A 1 123 ? -16.178 -11.168 28.006 1.00 84.12 123 PRO A C 1
ATOM 982 O O . PRO A 1 123 ? -15.399 -11.301 27.062 1.00 84.12 123 PRO A O 1
ATOM 985 N N . ALA A 1 124 ? -17.039 -12.129 28.362 1.00 88.94 124 ALA A N 1
ATOM 986 C CA . ALA A 1 124 ? -17.170 -13.421 27.690 1.00 88.94 124 ALA A CA 1
ATOM 987 C C . ALA A 1 124 ? -17.689 -13.320 26.241 1.00 88.94 124 ALA A C 1
ATOM 989 O O . ALA A 1 124 ? -17.471 -14.237 25.448 1.00 88.94 124 ALA A O 1
ATOM 990 N N . ASP A 1 125 ? -18.348 -12.225 25.855 1.00 90.00 125 ASP A N 1
ATOM 991 C CA . ASP A 1 125 ? -18.857 -12.047 24.491 1.00 90.00 125 ASP A CA 1
ATOM 992 C C . ASP A 1 125 ? -17.726 -11.908 23.475 1.00 90.00 125 ASP A C 1
ATOM 994 O O . ASP A 1 125 ? -17.843 -12.393 22.348 1.00 90.00 125 ASP A O 1
ATOM 998 N N . ARG A 1 126 ? -16.576 -11.366 23.898 1.00 88.00 126 ARG A N 1
ATOM 999 C CA . ARG A 1 126 ? -15.363 -11.371 23.078 1.00 88.00 126 ARG A CA 1
ATOM 1000 C C . ARG A 1 126 ? -14.924 -12.796 22.745 1.00 88.00 126 ARG A C 1
ATOM 1002 O O . ARG A 1 126 ? -14.555 -13.071 21.608 1.00 88.00 126 ARG A O 1
ATOM 1009 N N . GLU A 1 127 ? -14.949 -13.707 23.716 1.00 88.38 127 GLU A N 1
ATOM 1010 C CA . GLU A 1 127 ? -14.546 -15.101 23.491 1.00 88.38 127 GLU A CA 1
ATOM 1011 C C . GLU A 1 127 ? -15.501 -15.818 22.534 1.00 88.38 127 GLU A C 1
ATOM 1013 O O . GLU A 1 127 ? -15.054 -16.567 21.665 1.00 88.38 127 GLU A O 1
ATOM 1018 N N . LYS A 1 128 ? -16.810 -15.555 22.651 1.00 89.88 128 LYS A N 1
ATOM 1019 C CA . LYS A 1 128 ? -17.820 -16.080 21.720 1.00 89.88 128 LYS A CA 1
ATOM 1020 C C . LYS A 1 128 ? -17.575 -15.580 20.296 1.00 89.88 128 LYS A C 1
ATOM 1022 O O . LYS A 1 128 ? -17.580 -16.384 19.367 1.00 89.88 128 LYS A O 1
ATOM 1027 N N . LEU A 1 129 ? -17.317 -14.279 20.132 1.00 89.06 129 LEU A N 1
ATOM 1028 C CA . LEU A 1 129 ? -17.008 -13.674 18.835 1.00 89.06 129 LEU A CA 1
ATOM 1029 C C . LEU A 1 129 ? -15.745 -14.289 18.216 1.00 89.06 129 LEU A C 1
ATOM 1031 O O . LEU A 1 129 ? -15.745 -14.641 17.040 1.00 89.06 129 LEU A O 1
ATOM 1035 N N . LEU A 1 130 ? -14.682 -14.462 19.006 1.00 90.12 130 LEU A N 1
ATOM 1036 C CA . LEU A 1 130 ? -13.435 -15.059 18.525 1.00 90.12 130 LEU A CA 1
ATOM 1037 C C . LEU A 1 130 ? -13.617 -16.505 18.060 1.00 90.12 130 LEU A C 1
ATOM 1039 O O . LEU A 1 130 ? -13.080 -16.862 17.012 1.00 90.12 130 LEU A O 1
ATOM 1043 N N . LYS A 1 131 ? -14.390 -17.316 18.793 1.00 90.25 131 LYS A N 1
ATOM 1044 C CA . LYS A 1 131 ? -14.733 -18.679 18.357 1.00 90.25 131 LYS A CA 1
ATOM 1045 C C . LYS A 1 131 ? -15.473 -18.658 17.022 1.00 90.25 131 LYS A C 1
ATOM 1047 O O . LYS A 1 131 ? -15.044 -19.317 16.087 1.00 90.25 131 LYS A O 1
ATOM 1052 N N . ALA A 1 132 ? -16.492 -17.810 16.883 1.00 90.06 132 ALA A N 1
ATOM 1053 C CA . ALA A 1 132 ? -17.268 -17.704 15.645 1.00 90.06 132 ALA A CA 1
ATOM 1054 C C . ALA A 1 132 ? -16.435 -17.294 14.412 1.00 90.06 132 ALA A C 1
ATOM 1056 O O . ALA A 1 132 ? -16.763 -17.689 13.297 1.00 90.06 132 ALA A O 1
ATOM 1057 N N . ILE A 1 133 ? -15.373 -16.502 14.598 1.00 89.00 133 ILE A N 1
ATOM 1058 C CA . ILE A 1 133 ? -14.476 -16.077 13.509 1.00 89.00 133 ILE A CA 1
ATOM 1059 C C . ILE A 1 133 ? -13.414 -17.142 13.193 1.00 89.00 133 ILE A C 1
ATOM 1061 O O . ILE A 1 133 ? -12.975 -17.231 12.053 1.00 89.00 133 ILE A O 1
ATOM 1065 N N . THR A 1 134 ? -12.984 -17.923 14.188 1.00 86.62 134 THR A N 1
ATOM 1066 C CA . THR A 1 134 ? -11.898 -18.913 14.040 1.00 86.62 134 THR A CA 1
ATOM 1067 C C . THR A 1 134 ? -12.407 -20.291 13.606 1.00 86.62 134 THR A C 1
ATOM 1069 O O . THR A 1 134 ? -11.658 -21.046 12.995 1.00 86.62 134 THR A O 1
ATOM 1072 N N . ASP A 1 135 ? -13.665 -20.615 13.915 1.00 81.69 135 ASP A N 1
ATOM 1073 C CA . ASP A 1 135 ? -14.291 -21.910 13.613 1.00 81.69 135 ASP A CA 1
ATOM 1074 C C . ASP A 1 135 ? -14.918 -21.977 12.195 1.00 81.69 135 ASP A C 1
ATOM 1076 O O . ASP A 1 135 ? -15.549 -22.979 11.854 1.00 81.69 135 ASP A O 1
ATOM 1080 N N . ASN A 1 136 ? -14.747 -20.932 11.371 1.00 53.53 136 ASN A N 1
ATOM 1081 C CA . ASN A 1 136 ? -15.127 -20.857 9.947 1.00 53.53 136 ASN A CA 1
ATOM 1082 C C . ASN A 1 136 ? -13.891 -20.954 9.045 1.00 53.53 136 ASN A C 1
ATOM 1084 O O . ASN A 1 136 ? -14.009 -21.555 7.953 1.00 53.53 136 ASN A O 1
#

Sequence (136 aa):
MMYAVMSVFSGFRAIFALFSAPISNALTPTIFQIFSFSGAFIFNIIVTFTFIVMNNERMSADIRTAKEQFEQIFNLSPDASLITNLPNGKIINFNLGFLNFTGFSREEVENKSLLELNLYEQPADREKLLKAITDN

Secondary structure (DSSP, 8-state):
-HHHHHHHHHHHHHHHHHHSP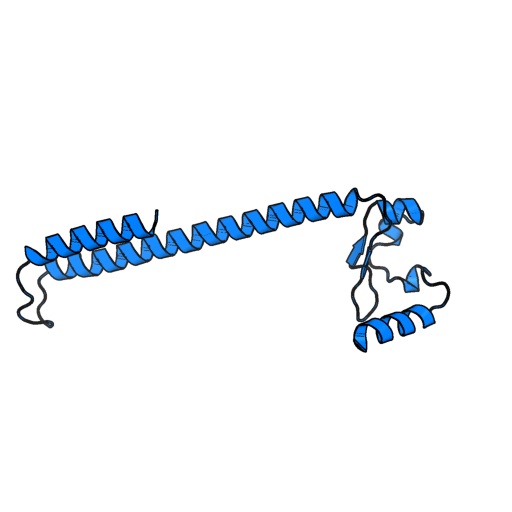P-S-TTS--HHHHHHHHHHHHHHHHHHHHHHHHHHHHHHHHHHHHHHHHHHHHHH-SS--EEE-TTT-BEEEE-HHHHHHH---HHHHTT-BTTTTT-SSSHHHHHHHHHHHH--

Foldseek 3Di:
DLVVVVVVVVVVLVVVVVVDDDCPDPVDDDPVVVCSVVVNVVVVVVSVVVVVVVVVVVVVVVVVVVVVVCLCCQQPDLAWDFDADLPQQFTPDTHPNVCVVVVDDPVRNPRDGCVSVVVDPDPCVSVVVSCVVVVD

Radius of gyration: 30.54 Å; chains: 1; bounding box: 61×33×72 Å

pLDDT: mean 88.37, std 7.5, range [53.53, 97.38]